Protein AF-A0A536NYG4-F1 (afdb_monomer_lite)

Secondary structure (DSSP, 8-state):
-------S-HHHHHHHHHHHHHHHHHHTT--B-----TT--S-THHHHHHHHHHHTT-B-

Foldseek 3Di:
DDDDDDDDDLLVVLLVQLLVVLVVCVVVVNAEDDLDPVPDDCDRSNVSNPVNNVVSRRHD

pLDDT: mean 79.08, std 12.67, range [33.41, 90.0]

Radius of gyration: 11.62 Å; chains: 1; bounding box: 24×26×24 Å

Sequence (60 aa):
MIELKAKGNGLTQAIEVGKAIATKAKAVGVNSVVFDRGGFLYHGRIKALADAAREAGLEF

Structure (mmCIF, N/CA/C/O backbone):
data_AF-A0A536NYG4-F1
#
_entry.id   AF-A0A536NYG4-F1
#
loop_
_atom_site.group_PDB
_atom_site.id
_atom_site.type_symbol
_atom_site.label_atom_id
_atom_site.label_alt_id
_atom_site.label_comp_id
_atom_site.label_asym_id
_atom_site.label_entity_id
_atom_site.label_seq_id
_atom_site.pdbx_PDB_ins_code
_atom_site.Cartn_x
_atom_site.Cartn_y
_atom_site.Cartn_z
_atom_site.occupancy
_atom_site.B_iso_or_equiv
_atom_site.auth_seq_id
_atom_site.auth_comp_id
_atom_site.auth_asym_id
_atom_site.auth_atom_id
_atom_site.pdbx_PDB_model_num
ATOM 1 N N . MET A 1 1 ? -10.744 13.770 -6.627 1.00 33.41 1 MET A N 1
ATOM 2 C CA . MET A 1 1 ? -9.721 13.623 -7.683 1.00 33.41 1 MET A CA 1
ATOM 3 C C . MET A 1 1 ? -8.351 13.746 -7.036 1.00 33.41 1 MET A C 1
ATOM 5 O O . MET A 1 1 ? -8.202 14.596 -6.171 1.00 33.41 1 MET A O 1
ATOM 9 N N . ILE A 1 2 ? -7.403 12.862 -7.351 1.00 46.38 2 ILE A N 1
ATOM 10 C CA . ILE A 1 2 ? -6.009 12.977 -6.894 1.00 46.38 2 ILE A CA 1
ATOM 11 C C . ILE A 1 2 ? -5.210 13.370 -8.135 1.00 46.38 2 ILE A C 1
ATOM 13 O O . ILE A 1 2 ? -4.949 12.526 -8.986 1.00 46.38 2 ILE A O 1
ATOM 17 N N . GLU A 1 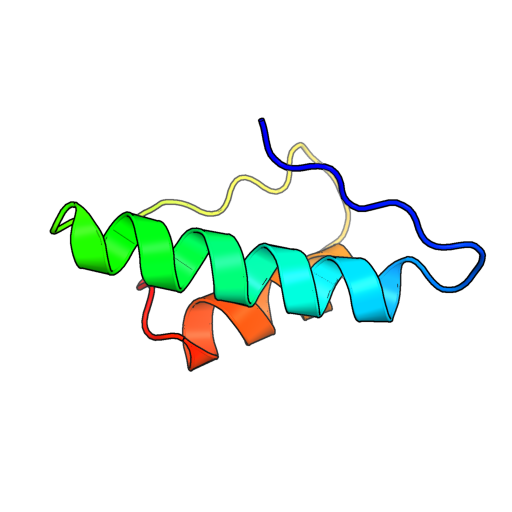3 ? -4.901 14.654 -8.282 1.00 47.84 3 GLU A N 1
ATOM 18 C CA . GLU A 1 3 ? -4.031 15.140 -9.353 1.00 47.84 3 GLU A CA 1
ATOM 19 C C . GLU A 1 3 ? -2.578 15.105 -8.872 1.00 47.84 3 GLU A C 1
ATOM 21 O O . GLU A 1 3 ? -2.140 15.969 -8.120 1.00 47.84 3 GLU A O 1
ATOM 26 N N . LEU A 1 4 ? -1.827 14.090 -9.306 1.00 56.19 4 LEU A N 1
ATOM 27 C CA . LEU A 1 4 ? -0.377 13.998 -9.115 1.00 56.19 4 LEU A CA 1
ATOM 28 C C . LEU A 1 4 ? 0.312 14.321 -10.441 1.00 56.19 4 LEU A C 1
ATOM 30 O O . LEU A 1 4 ? 0.509 13.459 -11.297 1.00 56.19 4 LEU A O 1
ATOM 34 N N . LYS A 1 5 ? 0.653 15.596 -10.630 1.00 59.97 5 LYS A N 1
ATOM 35 C CA . LYS A 1 5 ? 1.330 16.106 -11.826 1.00 59.97 5 LYS A CA 1
ATOM 36 C C . LYS A 1 5 ? 2.794 16.389 -11.478 1.00 59.97 5 LYS A C 1
ATOM 38 O O . LYS A 1 5 ? 3.083 17.421 -10.889 1.00 59.97 5 LYS A O 1
ATOM 43 N N . ALA A 1 6 ? 3.729 15.505 -11.845 1.00 45.72 6 ALA A N 1
ATOM 44 C CA . ALA A 1 6 ? 5.161 15.825 -11.764 1.00 45.72 6 ALA A CA 1
ATOM 45 C C . ALA A 1 6 ? 6.013 15.063 -12.795 1.00 45.72 6 ALA A C 1
ATOM 47 O O . ALA A 1 6 ? 5.918 13.846 -12.943 1.00 45.72 6 ALA A O 1
ATOM 48 N N . LYS A 1 7 ? 6.842 15.832 -13.511 1.00 50.12 7 LYS A N 1
ATOM 49 C CA . LYS A 1 7 ? 7.867 15.405 -14.471 1.00 50.12 7 LYS A CA 1
ATOM 50 C C . LYS A 1 7 ? 9.034 14.727 -13.738 1.00 50.12 7 LYS A C 1
ATOM 52 O O . LYS A 1 7 ? 9.653 15.366 -12.899 1.00 50.12 7 LYS A O 1
ATOM 57 N N . GLY A 1 8 ? 9.397 13.513 -14.158 1.00 57.50 8 GLY A N 1
ATOM 58 C CA . GLY A 1 8 ? 10.692 12.882 -13.862 1.00 57.50 8 GLY A CA 1
ATOM 59 C C . GLY A 1 8 ? 10.786 12.199 -12.492 1.00 57.50 8 GLY A C 1
ATOM 60 O O . GLY A 1 8 ? 10.510 12.797 -11.466 1.00 57.50 8 GLY A O 1
ATOM 61 N N . ASN A 1 9 ? 11.245 10.945 -12.490 1.00 63.09 9 ASN A N 1
ATOM 62 C CA . ASN A 1 9 ? 11.534 10.087 -11.327 1.00 63.09 9 ASN A CA 1
ATOM 63 C C . ASN A 1 9 ? 10.310 9.425 -10.671 1.00 63.09 9 ASN A C 1
ATOM 65 O O . ASN A 1 9 ? 9.930 9.723 -9.543 1.00 63.09 9 ASN A O 1
ATOM 69 N N . GLY A 1 10 ? 9.757 8.404 -11.336 1.00 69.75 10 GLY A N 1
ATOM 70 C CA . GLY A 1 10 ? 8.663 7.577 -10.802 1.00 69.75 10 GLY A CA 1
ATOM 71 C C . GLY A 1 10 ? 8.944 6.848 -9.473 1.00 69.75 10 GLY A C 1
ATOM 72 O O . GLY A 1 10 ? 8.067 6.144 -8.990 1.00 69.75 10 GLY A O 1
ATOM 73 N N . LEU A 1 11 ? 10.140 6.984 -8.884 1.00 78.81 11 LEU A N 1
ATOM 74 C CA . LEU A 1 11 ? 10.468 6.461 -7.553 1.00 78.81 11 LEU A CA 1
ATOM 75 C C . LEU A 1 11 ? 9.941 7.382 -6.441 1.00 78.81 11 LEU A C 1
ATOM 77 O O . LEU A 1 11 ? 9.324 6.904 -5.497 1.00 78.81 11 LEU A O 1
ATOM 81 N N . THR A 1 12 ? 10.103 8.699 -6.588 1.00 82.00 12 THR A N 1
ATOM 82 C CA . THR A 1 12 ? 9.583 9.685 -5.628 1.00 82.00 12 THR A CA 1
ATOM 83 C C . THR A 1 12 ? 8.055 9.685 -5.621 1.00 82.00 12 THR A C 1
ATOM 85 O O . THR A 1 12 ? 7.440 9.686 -4.560 1.00 82.00 12 THR A O 1
ATOM 88 N N . GLN A 1 13 ? 7.434 9.565 -6.801 1.00 82.56 13 GLN A N 1
ATOM 89 C CA . GLN A 1 13 ? 5.980 9.402 -6.917 1.00 82.56 13 GLN A CA 1
ATOM 90 C C . GLN A 1 13 ? 5.477 8.118 -6.259 1.00 82.56 13 GLN A C 1
ATOM 92 O O . GLN A 1 13 ? 4.452 8.147 -5.592 1.00 82.56 13 GLN A O 1
ATOM 97 N N . ALA A 1 14 ? 6.187 7.000 -6.423 1.00 83.50 14 ALA A N 1
ATOM 98 C CA . ALA A 1 14 ? 5.813 5.741 -5.787 1.00 83.50 14 ALA A CA 1
ATOM 99 C C . ALA A 1 14 ? 5.757 5.872 -4.255 1.00 83.50 14 ALA A C 1
ATOM 101 O O . ALA A 1 14 ? 4.815 5.387 -3.633 1.00 83.50 14 ALA A O 1
ATOM 102 N N . ILE A 1 15 ? 6.717 6.592 -3.667 1.00 86.56 15 ILE A N 1
ATOM 103 C CA . ILE A 1 15 ? 6.757 6.875 -2.227 1.00 86.56 15 ILE A CA 1
ATOM 104 C C . ILE A 1 15 ? 5.575 7.757 -1.809 1.00 86.56 15 ILE A C 1
ATOM 106 O O . ILE A 1 15 ? 4.880 7.452 -0.842 1.00 86.56 15 ILE A O 1
ATOM 110 N N . GLU A 1 16 ? 5.329 8.845 -2.539 1.00 87.19 16 GLU A N 1
ATOM 111 C CA . GLU A 1 16 ? 4.254 9.791 -2.220 1.00 87.19 16 GLU A CA 1
ATOM 112 C C . GLU A 1 16 ? 2.870 9.131 -2.323 1.00 87.19 16 GLU A C 1
ATOM 114 O O . GLU A 1 16 ? 2.029 9.287 -1.437 1.00 87.19 16 GLU A O 1
ATOM 119 N N . VAL A 1 17 ? 2.671 8.298 -3.349 1.00 86.12 17 VAL A N 1
ATOM 120 C CA . VAL A 1 17 ? 1.464 7.483 -3.530 1.00 86.12 17 VAL A CA 1
ATOM 121 C C . VAL A 1 17 ? 1.316 6.459 -2.404 1.00 86.12 17 VAL A C 1
ATOM 123 O O . VAL A 1 17 ? 0.226 6.347 -1.846 1.00 86.12 17 VAL A O 1
ATOM 126 N N . GLY A 1 18 ? 2.385 5.748 -2.027 1.00 87.31 18 GLY A N 1
ATOM 127 C CA . GLY A 1 18 ? 2.355 4.772 -0.932 1.00 87.31 18 GLY A CA 1
ATOM 128 C C . GLY A 1 18 ? 1.920 5.400 0.395 1.00 87.31 18 GLY A C 1
ATOM 129 O O . GLY A 1 18 ? 1.001 4.900 1.046 1.00 87.31 18 GLY A O 1
ATOM 130 N N . LYS A 1 19 ? 2.491 6.561 0.742 1.00 88.94 19 LYS A N 1
ATOM 131 C CA . LYS A 1 19 ? 2.095 7.330 1.934 1.00 88.94 19 LYS A CA 1
ATOM 132 C C . LYS A 1 19 ? 0.644 7.798 1.852 1.00 88.94 19 LYS A C 1
ATOM 134 O O . LYS A 1 19 ? -0.116 7.598 2.796 1.00 88.94 19 LYS A O 1
ATOM 139 N N . ALA A 1 20 ? 0.235 8.371 0.719 1.00 88.50 20 ALA A N 1
ATOM 140 C CA . ALA A 1 20 ? -1.123 8.878 0.533 1.00 88.50 20 ALA A CA 1
ATOM 141 C C . ALA A 1 20 ? -2.189 7.772 0.633 1.00 88.50 20 ALA A C 1
ATOM 143 O O . ALA A 1 20 ? -3.245 7.993 1.232 1.00 88.50 20 ALA A O 1
ATOM 144 N N . ILE A 1 21 ? -1.922 6.587 0.071 1.00 85.75 21 ILE A N 1
ATOM 145 C CA . ILE A 1 21 ? -2.810 5.420 0.180 1.00 85.75 21 ILE A CA 1
ATOM 146 C C . ILE A 1 21 ? -2.915 4.985 1.637 1.00 85.75 21 ILE A C 1
ATOM 148 O O . ILE A 1 21 ? -4.024 4.821 2.138 1.00 85.75 21 ILE A O 1
ATOM 152 N N . ALA A 1 22 ? -1.787 4.856 2.331 1.00 86.44 22 ALA A N 1
ATOM 153 C CA . ALA A 1 22 ? -1.776 4.395 3.708 1.00 86.44 22 ALA A CA 1
ATOM 154 C C . ALA A 1 22 ? -2.483 5.357 4.673 1.00 86.44 22 ALA A C 1
ATOM 156 O O . ALA A 1 22 ? -3.280 4.920 5.500 1.00 86.44 22 ALA A O 1
ATOM 157 N N . THR A 1 23 ? -2.284 6.672 4.529 1.00 87.00 23 THR A N 1
ATOM 158 C CA . THR A 1 23 ? -3.021 7.673 5.317 1.00 87.00 23 THR A CA 1
ATOM 159 C C . THR A 1 23 ? -4.527 7.587 5.071 1.00 87.00 23 THR A C 1
ATOM 161 O O . THR A 1 23 ? -5.310 7.662 6.016 1.00 87.00 23 THR A O 1
ATOM 164 N N . LYS A 1 24 ? -4.952 7.388 3.816 1.00 86.31 24 LYS A N 1
ATOM 165 C CA . LYS A 1 24 ? -6.374 7.235 3.484 1.00 86.31 24 LYS A CA 1
ATOM 166 C C . LYS A 1 24 ? -6.962 5.943 4.022 1.00 86.31 24 LYS A C 1
ATOM 168 O O . LYS A 1 24 ? -8.048 5.976 4.584 1.00 86.31 24 LYS A O 1
ATOM 173 N N . ALA A 1 25 ? -6.266 4.824 3.876 1.00 85.25 25 ALA A N 1
ATOM 174 C CA . ALA A 1 25 ? -6.751 3.550 4.383 1.00 85.25 25 ALA A CA 1
ATOM 175 C C . ALA A 1 25 ? -6.816 3.552 5.920 1.00 85.25 25 ALA A C 1
ATOM 177 O O . ALA A 1 25 ? -7.852 3.167 6.454 1.00 85.25 25 ALA A O 1
ATOM 178 N N . LYS A 1 26 ? -5.847 4.154 6.628 1.00 82.69 26 LYS A N 1
ATOM 179 C CA . LYS A 1 26 ? -5.977 4.436 8.071 1.00 82.69 26 LYS A CA 1
ATOM 180 C C . LYS A 1 26 ? -7.192 5.300 8.408 1.00 82.69 26 LYS A C 1
ATOM 182 O O . LYS A 1 26 ? -7.905 4.987 9.354 1.00 82.69 26 LYS A O 1
ATOM 187 N N . ALA A 1 27 ? -7.455 6.358 7.640 1.00 85.81 27 ALA A N 1
ATOM 188 C CA . ALA A 1 27 ? -8.625 7.214 7.856 1.00 85.81 27 ALA A CA 1
ATOM 189 C C . ALA A 1 27 ? -9.962 6.479 7.645 1.00 85.81 27 ALA A C 1
ATOM 191 O O . ALA A 1 27 ? -10.971 6.869 8.223 1.00 85.81 27 ALA A O 1
ATOM 192 N N . VAL A 1 28 ? -9.967 5.408 6.847 1.00 85.38 28 VAL A N 1
ATOM 193 C CA . VAL A 1 28 ? -11.131 4.539 6.613 1.00 85.38 28 VAL A CA 1
ATOM 194 C C . VAL A 1 28 ? -11.139 3.325 7.568 1.00 85.38 28 VAL A C 1
ATOM 196 O O . VAL A 1 28 ? -12.070 2.528 7.542 1.00 85.38 28 VAL A O 1
ATOM 199 N N . GLY A 1 29 ? -10.141 3.185 8.451 1.00 85.19 29 GLY A N 1
ATOM 200 C CA . GLY A 1 29 ? -10.028 2.062 9.394 1.00 85.19 29 GLY A CA 1
ATOM 201 C C . GLY A 1 29 ? -9.540 0.752 8.766 1.00 85.19 29 GLY A C 1
ATOM 202 O O . GLY A 1 29 ? -9.758 -0.323 9.317 1.00 85.19 29 GLY A O 1
ATOM 203 N N . VAL A 1 30 ? -8.899 0.822 7.600 1.00 82.00 30 VAL A N 1
ATOM 204 C CA . VAL A 1 30 ? -8.318 -0.329 6.905 1.00 82.00 30 VAL A CA 1
ATOM 205 C C . VAL A 1 30 ? -6.855 -0.469 7.321 1.00 82.00 30 VAL A C 1
ATOM 207 O O . VAL A 1 30 ? -5.996 0.291 6.874 1.00 82.00 30 VAL A O 1
ATOM 210 N N . ASN A 1 31 ? -6.584 -1.451 8.181 1.00 77.06 31 ASN A N 1
ATOM 211 C CA . ASN A 1 31 ? -5.241 -1.735 8.690 1.00 77.06 31 ASN A CA 1
ATOM 212 C C . ASN A 1 31 ? -4.501 -2.793 7.874 1.00 77.06 31 ASN A C 1
ATOM 214 O O . ASN A 1 31 ? -3.316 -2.622 7.613 1.00 77.06 31 ASN A O 1
ATOM 218 N N . SER A 1 32 ? -5.198 -3.855 7.462 1.00 81.25 32 SER A N 1
ATOM 219 C CA . SER A 1 32 ? -4.588 -4.996 6.784 1.00 81.25 32 SER A CA 1
ATOM 220 C C . SER A 1 32 ? -5.044 -5.072 5.329 1.00 81.25 32 SER A C 1
ATOM 222 O O . SER A 1 32 ? -6.240 -5.171 5.053 1.00 81.25 32 SER A O 1
ATOM 224 N N . VAL A 1 33 ? -4.099 -4.983 4.396 1.00 82.38 33 VAL A N 1
ATOM 225 C CA . VAL A 1 33 ? -4.339 -5.085 2.951 1.00 82.38 33 VAL A CA 1
ATOM 226 C C . VAL A 1 33 ? -3.377 -6.095 2.335 1.00 82.38 33 VAL A C 1
ATOM 228 O O . VAL A 1 33 ? -2.446 -6.553 2.981 1.00 82.38 33 VAL 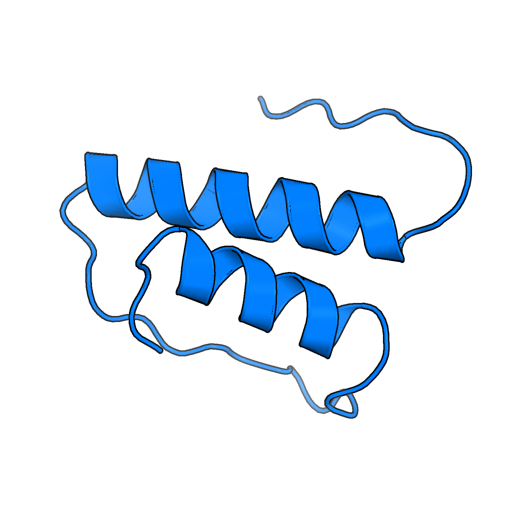A O 1
ATOM 231 N N . VAL A 1 34 ? -3.604 -6.476 1.081 1.00 83.50 34 VAL A N 1
ATOM 232 C CA . VAL A 1 34 ? -2.668 -7.318 0.327 1.00 83.50 34 VAL A CA 1
ATOM 233 C C . VAL A 1 34 ? -2.042 -6.467 -0.760 1.00 83.50 34 VAL A C 1
ATOM 235 O O . VAL A 1 34 ? -2.746 -5.818 -1.536 1.00 83.50 34 VAL A O 1
ATOM 238 N N . PHE A 1 35 ? -0.716 -6.473 -0.828 1.00 83.56 35 PHE A N 1
ATOM 239 C CA . PHE A 1 35 ? 0.002 -5.770 -1.877 1.00 83.56 35 PHE A CA 1
ATOM 240 C C . PHE A 1 35 ? 0.150 -6.643 -3.121 1.00 83.56 35 PHE A C 1
ATOM 242 O O . PHE A 1 35 ? 1.059 -7.471 -3.219 1.00 83.56 35 PHE A O 1
ATOM 249 N N . ASP A 1 36 ? -0.760 -6.457 -4.079 1.00 84.56 36 ASP A N 1
ATOM 250 C CA . ASP A 1 36 ? -0.691 -7.157 -5.357 1.00 84.56 36 ASP A CA 1
ATOM 251 C C . ASP A 1 36 ? 0.376 -6.535 -6.265 1.00 84.56 36 ASP A C 1
ATOM 253 O O . ASP A 1 36 ? 0.315 -5.369 -6.657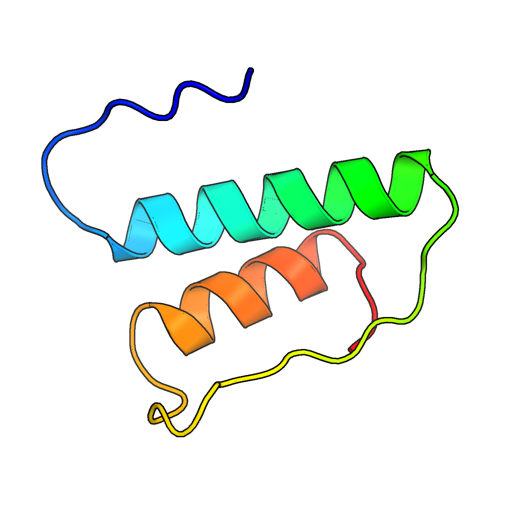 1.00 84.56 36 ASP A O 1
ATOM 257 N N . ARG A 1 37 ? 1.384 -7.342 -6.595 1.00 79.88 37 ARG A N 1
ATOM 258 C CA . ARG A 1 37 ? 2.489 -6.944 -7.473 1.00 79.88 37 ARG A CA 1
ATOM 259 C C . ARG A 1 37 ? 2.230 -7.244 -8.949 1.00 79.88 37 ARG A C 1
ATOM 261 O O . ARG A 1 37 ? 3.139 -7.024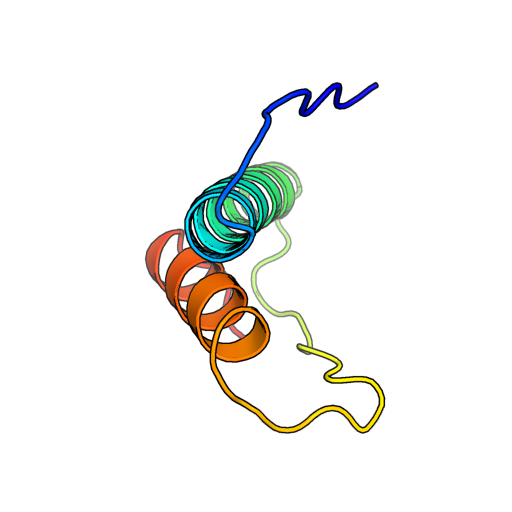 -9.740 1.00 79.88 37 ARG A O 1
ATOM 268 N N . GLY A 1 38 ? 1.069 -7.786 -9.330 1.00 76.69 38 GLY A N 1
ATOM 269 C CA . GLY A 1 38 ? 0.641 -7.976 -10.723 1.00 76.69 38 GLY A CA 1
ATOM 270 C C . GLY A 1 38 ? 1.611 -8.722 -11.653 1.00 76.69 38 GLY A C 1
ATOM 271 O O . GLY A 1 38 ? 1.545 -8.540 -12.863 1.00 76.69 38 GLY A O 1
ATOM 272 N N . GLY A 1 39 ? 2.556 -9.506 -11.116 1.00 79.25 39 GLY A N 1
ATOM 273 C CA . GLY A 1 39 ? 3.625 -10.160 -11.889 1.00 79.25 39 GLY A CA 1
ATOM 274 C C . GLY A 1 39 ? 4.886 -9.313 -12.131 1.00 79.25 39 GLY A C 1
ATOM 275 O O . GLY A 1 39 ? 5.829 -9.790 -12.761 1.00 79.25 39 GLY A O 1
ATOM 276 N N . PHE A 1 40 ? 4.957 -8.090 -11.605 1.00 80.44 40 PHE A N 1
ATOM 277 C CA . PHE A 1 40 ? 6.158 -7.258 -11.646 1.00 80.44 40 PHE A CA 1
ATOM 278 C C . PHE A 1 40 ? 7.179 -7.686 -10.585 1.00 80.44 40 PHE A C 1
ATOM 280 O O . PHE A 1 40 ? 6.839 -8.081 -9.464 1.00 80.44 40 PHE A O 1
ATOM 287 N N . LEU A 1 41 ? 8.465 -7.567 -10.931 1.00 81.38 41 LEU A N 1
ATOM 288 C CA . LEU A 1 41 ? 9.560 -7.775 -9.986 1.00 81.38 41 LEU A CA 1
ATOM 289 C C . LEU A 1 41 ? 9.451 -6.764 -8.843 1.00 81.38 41 LEU A C 1
ATOM 291 O O . LEU A 1 41 ? 9.233 -5.571 -9.067 1.00 81.38 41 LEU A O 1
ATOM 295 N N . TYR A 1 42 ? 9.646 -7.241 -7.613 1.00 83.88 42 TYR A N 1
ATOM 296 C CA . TYR A 1 42 ? 9.695 -6.386 -6.430 1.00 83.88 42 TYR A CA 1
ATOM 297 C C . TYR A 1 42 ? 10.995 -5.570 -6.430 1.00 83.88 42 TYR A C 1
ATOM 299 O O . TYR A 1 42 ? 11.986 -5.912 -5.786 1.00 83.88 42 TYR A O 1
ATOM 307 N N . HIS A 1 43 ? 11.014 -4.514 -7.239 1.00 82.06 43 HIS A N 1
ATOM 308 C CA . HIS A 1 43 ? 12.190 -3.697 -7.483 1.00 82.06 43 HIS A CA 1
ATOM 309 C C . HIS A 1 43 ? 11.808 -2.250 -7.810 1.00 82.06 43 HIS A C 1
ATOM 311 O O . HIS A 1 43 ? 10.679 -1.956 -8.213 1.00 82.06 43 HIS A O 1
ATOM 317 N N . GLY A 1 44 ? 12.763 -1.334 -7.623 1.00 85.94 44 GLY A N 1
ATOM 318 C CA . GLY A 1 44 ? 12.621 0.086 -7.933 1.00 85.94 44 GLY A CA 1
ATOM 319 C C . GLY A 1 44 ? 11.354 0.696 -7.331 1.00 85.94 44 GLY A C 1
ATOM 320 O O . GLY A 1 44 ? 11.234 0.837 -6.117 1.00 85.94 44 GLY A O 1
ATOM 321 N N . ARG A 1 45 ? 10.399 1.037 -8.203 1.00 84.00 45 ARG A N 1
ATOM 322 C CA . ARG A 1 45 ? 9.152 1.730 -7.847 1.00 84.00 45 ARG A CA 1
ATOM 323 C C . ARG A 1 45 ? 8.214 0.878 -6.992 1.00 84.00 45 ARG A C 1
ATOM 325 O O . ARG A 1 45 ? 7.629 1.405 -6.058 1.00 84.00 45 ARG A O 1
ATOM 332 N N . ILE A 1 46 ? 8.100 -0.422 -7.276 1.00 85.44 46 ILE A N 1
ATOM 333 C CA . ILE A 1 46 ? 7.208 -1.331 -6.533 1.00 85.44 46 ILE A CA 1
ATOM 334 C C . ILE A 1 46 ? 7.684 -1.463 -5.086 1.00 85.44 46 ILE A C 1
ATOM 336 O O . ILE A 1 46 ? 6.894 -1.327 -4.157 1.00 85.44 46 ILE A O 1
ATOM 340 N N . LYS A 1 47 ? 8.997 -1.644 -4.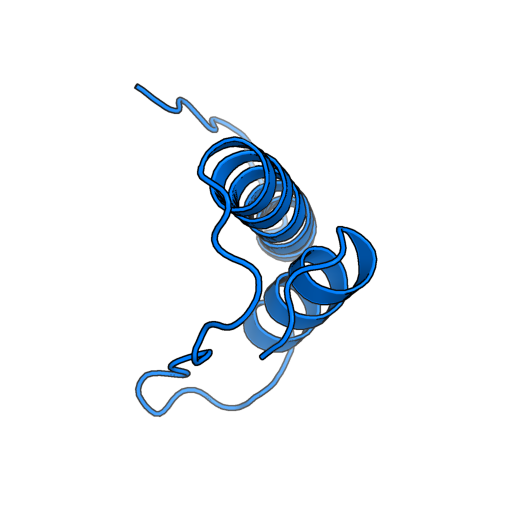903 1.00 86.62 47 LYS A N 1
ATOM 341 C CA . LYS A 1 47 ? 9.612 -1.668 -3.574 1.00 86.62 47 LYS A CA 1
ATOM 342 C C . LYS A 1 47 ? 9.420 -0.335 -2.849 1.00 86.62 47 LYS A C 1
ATOM 344 O O . LYS A 1 47 ? 9.029 -0.339 -1.693 1.00 86.62 47 LYS A O 1
ATOM 349 N N . ALA A 1 48 ? 9.675 0.787 -3.521 1.00 88.56 48 ALA A N 1
ATOM 350 C CA . ALA A 1 48 ? 9.557 2.112 -2.914 1.00 88.56 48 ALA A CA 1
ATOM 351 C C . ALA A 1 48 ? 8.117 2.449 -2.486 1.00 88.56 48 ALA A C 1
ATOM 353 O O . ALA A 1 48 ? 7.915 3.053 -1.439 1.00 88.56 48 ALA A O 1
ATOM 354 N N . LEU A 1 49 ? 7.116 2.027 -3.266 1.00 86.44 49 LEU A N 1
ATOM 355 C CA . LEU A 1 49 ? 5.707 2.195 -2.914 1.00 86.44 49 LEU A CA 1
ATOM 356 C C . LEU A 1 49 ? 5.322 1.340 -1.703 1.00 86.44 49 LEU A C 1
ATOM 358 O O . LEU A 1 49 ? 4.639 1.826 -0.804 1.00 86.44 49 LEU A O 1
ATOM 362 N N . ALA A 1 50 ? 5.781 0.086 -1.676 1.00 87.06 50 ALA A N 1
ATOM 363 C CA . ALA A 1 50 ? 5.520 -0.830 -0.575 1.00 87.06 50 ALA A CA 1
ATOM 364 C C . ALA A 1 50 ? 6.163 -0.348 0.738 1.00 87.06 50 ALA A C 1
ATOM 366 O O . ALA A 1 50 ? 5.510 -0.285 1.774 1.00 87.06 50 ALA A O 1
ATOM 367 N N . ASP A 1 51 ? 7.426 0.062 0.692 1.00 89.19 51 ASP A N 1
ATOM 368 C CA . ASP A 1 51 ? 8.135 0.576 1.866 1.00 89.19 51 ASP A CA 1
ATOM 369 C C . ASP A 1 51 ? 7.421 1.811 2.445 1.00 89.19 51 ASP A C 1
ATOM 371 O O . ASP A 1 51 ? 7.082 1.858 3.625 1.00 89.19 51 ASP A O 1
ATOM 375 N N . ALA A 1 52 ? 7.043 2.748 1.571 1.00 90.00 52 ALA A N 1
ATOM 376 C CA . ALA A 1 52 ? 6.362 3.977 1.952 1.00 90.00 52 ALA A CA 1
ATOM 377 C C . ALA A 1 52 ? 4.955 3.757 2.536 1.00 90.00 52 ALA A C 1
ATOM 379 O O . ALA A 1 52 ? 4.550 4.460 3.464 1.00 90.00 52 ALA A O 1
ATOM 380 N N . ALA A 1 53 ? 4.199 2.794 2.001 1.00 87.75 53 ALA A N 1
ATOM 381 C CA . ALA A 1 53 ? 2.892 2.437 2.545 1.00 87.75 53 ALA A CA 1
ATOM 382 C C . ALA A 1 53 ? 3.016 1.725 3.908 1.00 87.75 53 ALA A C 1
ATOM 384 O O . ALA A 1 53 ? 2.218 2.002 4.807 1.00 87.75 53 ALA A O 1
ATOM 385 N N . ARG A 1 54 ? 4.051 0.893 4.106 1.00 87.06 54 ARG A N 1
ATOM 386 C CA . ARG A 1 54 ? 4.362 0.280 5.409 1.00 87.06 54 ARG A CA 1
ATOM 387 C C . ARG A 1 54 ? 4.778 1.303 6.457 1.00 87.06 54 ARG A C 1
ATOM 389 O O . ARG A 1 54 ? 4.255 1.268 7.565 1.00 87.06 54 ARG A O 1
ATOM 396 N N . GLU A 1 55 ? 5.656 2.244 6.113 1.00 86.56 55 GLU A N 1
ATOM 397 C CA . GLU A 1 55 ? 6.075 3.321 7.026 1.00 86.56 55 GLU A CA 1
ATOM 398 C C . GLU A 1 55 ? 4.899 4.196 7.477 1.00 86.56 55 GLU A C 1
ATOM 400 O O . GLU A 1 55 ? 4.825 4.622 8.628 1.00 86.56 55 GLU A O 1
ATOM 405 N N . ALA A 1 56 ? 3.934 4.441 6.591 1.00 85.75 56 ALA A N 1
ATOM 406 C CA . ALA A 1 56 ? 2.710 5.159 6.936 1.00 85.75 56 ALA A CA 1
ATOM 407 C C . ALA A 1 56 ? 1.724 4.313 7.782 1.00 85.75 56 ALA A C 1
ATOM 409 O O . ALA A 1 56 ? 0.726 4.833 8.298 1.00 85.75 56 ALA A O 1
ATOM 410 N N . GLY A 1 57 ? 2.046 3.037 8.016 1.00 82.12 57 GLY A N 1
ATOM 411 C CA . GLY A 1 57 ? 1.387 2.119 8.941 1.00 82.12 57 GLY A CA 1
ATOM 412 C C . GLY A 1 57 ? 0.242 1.321 8.334 1.00 82.12 57 GLY A C 1
ATOM 413 O O . GLY A 1 57 ? -0.713 1.020 9.044 1.00 82.12 57 GLY A O 1
ATOM 414 N N . LEU A 1 58 ? 0.325 1.030 7.037 1.00 82.38 58 LEU A N 1
ATOM 415 C CA . LEU A 1 58 ? -0.467 -0.023 6.415 1.00 82.38 58 LEU A CA 1
ATOM 416 C C . LEU A 1 58 ? 0.230 -1.368 6.599 1.00 82.38 58 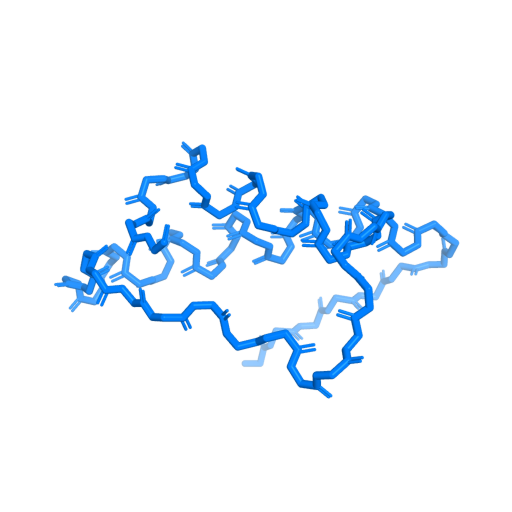LEU A C 1
ATOM 418 O O . LEU A 1 58 ? 1.424 -1.493 6.329 1.00 82.38 58 LEU A O 1
ATOM 422 N N . GLU A 1 59 ? -0.520 -2.375 7.025 1.00 80.06 59 GLU A N 1
ATOM 423 C CA . GLU A 1 59 ? -0.019 -3.731 7.220 1.00 80.06 59 GLU A CA 1
ATOM 424 C C . GLU A 1 59 ? -0.378 -4.574 5.996 1.00 80.06 59 GLU A C 1
ATOM 426 O O . GLU A 1 59 ? -1.551 -4.755 5.678 1.00 80.06 59 GLU A O 1
ATOM 431 N N . PHE A 1 60 ? 0.638 -5.051 5.278 1.00 80.88 60 PHE A N 1
ATOM 432 C CA . PHE A 1 60 ? 0.511 -5.925 4.110 1.00 80.88 60 PHE A CA 1
ATOM 433 C C . PHE A 1 60 ? 1.801 -6.696 3.838 1.00 80.88 60 PHE A C 1
ATOM 435 O O . PHE A 1 60 ? 2.857 -6.332 4.425 1.00 80.88 60 PHE A O 1
#